Protein AF-A0A7S4MIX3-F1 (afdb_monomer)

InterPro domains:
  IPR000152 EGF-type aspartate/asparagine hydroxylation site [PS00010] (35-46)
  IPR000152 EGF-type aspartate/asparagine hydroxylation site [PS00010] (77-88)
  IPR000742 EGF-like domain [PS01186] (86-99)
  IPR000742 EGF-like domain [PS50026] (14-57)
  IPR000742 EGF-like domain [PS50026] (60-100)
  IPR000742 EGF-like domain [SM00181] (17-59)
  IPR000742 EGF-like domain [SM00181] (63-100)
  IPR001881 EGF-like calcium-binding domain [SM00179] (14-59)
  IPR001881 EGF-like calcium-binding domain [SM00179] (60-100)
  IPR009030 Growth factor receptor cysteine-rich domain superfamily [SSF57184] (1-102)
  IPR018097 EGF-like calcium-binding, conserved site [PS01187] (14-44)
  IPR018097 EGF-like calcium-binding, conserved site [PS01187] (60-86)
  IPR024731 NELL2-like, EGF domain [PF12947] (28-58)
  IPR049883 NOTCH1, EGF-like calcium-binding domain [PF07645] (60-99)
  IPR052235 Nephronectin domain-containing protein [PTHR24050] (1-94)

Secondary structure (DSSP, 8-state):
--TTEEESSSSEEEP-TTTTTTTSPPPSS-TTEEEEEETTEEEEEE-TTTEEESSSSEEE--HHHHT-----TTEEEEEETTEEEEEEPTTEEEETTEEEE-

Mean predicted aligned error: 7.79 Å

Nearest PDB structures (foldseek):
  2bou-assembly1_A  TM=6.342E-01  e=2.593E-06  Homo sapiens
  5uk5-assembly1_A  TM=6.656E-01  e=7.496E-06  Rattus norvegicus
  6pol-assembly3_F  TM=5.067E-01  e=2.918E-06  Homo sapiens
  7q3n-assembly1_U  TM=4.609E-01  e=7.085E-07  Homo sapiens
  6pog-assembly1_B  TM=4.083E-01  e=8.969E-07  Homo sapiens

Radius of gyration: 21.93 Å; Cα contacts (8 Å, |Δi|>4): 197; chains: 1; bounding box: 44×22×64 Å

Organism: NCBI:txid72548

Sequence (102 aa):
CPRGFAGDGVSCADIDECAVVAGGAPYPCDPRATCTNTYGGFNCTCTTEGFTGDGFVCGDVDECALGIDKCDPNARCINKLASYDCACRIGFATVPDTCTFC

Foldseek 3Di:
DPQQWDDDVVDTDGDFLCPPPVVVDPRQFDPQWDWDGDGRGIATGGDPQQWDDRRRDIDGHQCQVVVVDPAEPQWHWAGDGSDIDTHGDPQFDDDPRYTDGD

Structure (mmCIF, N/CA/C/O backbone):
data_AF-A0A7S4MIX3-F1
#
_entry.id   AF-A0A7S4MIX3-F1
#
loop_
_atom_site.group_PDB
_atom_site.id
_atom_site.type_symbol
_atom_site.label_atom_id
_atom_site.label_alt_id
_atom_site.label_comp_id
_atom_site.label_asym_id
_atom_site.label_entity_id
_atom_site.label_seq_id
_atom_site.pdbx_PDB_ins_code
_atom_site.Cartn_x
_atom_site.Cartn_y
_atom_site.Cartn_z
_atom_site.occupancy
_atom_site.B_iso_or_equiv
_atom_site.auth_seq_id
_atom_site.auth_comp_id
_atom_site.auth_asym_id
_atom_site.auth_atom_id
_atom_site.pdbx_PDB_model_num
ATOM 1 N N . CYS A 1 1 ? -17.387 -1.612 27.921 1.00 88.75 1 CYS A N 1
ATOM 2 C CA . CYS A 1 1 ? -17.704 -1.143 26.558 1.00 88.75 1 CYS A CA 1
ATOM 3 C C . CYS A 1 1 ? -17.586 -2.305 25.573 1.00 88.75 1 CYS A C 1
ATOM 5 O O . CYS A 1 1 ? -16.926 -3.281 25.928 1.00 88.75 1 CYS A O 1
ATOM 7 N N . PRO A 1 2 ? -18.243 -2.258 24.396 1.00 89.75 2 PRO A N 1
ATOM 8 C CA . PRO A 1 2 ? -18.020 -3.231 23.323 1.00 89.75 2 PRO A CA 1
ATOM 9 C C . PRO A 1 2 ? -16.546 -3.277 22.894 1.00 89.75 2 PRO A C 1
ATOM 11 O O . PRO A 1 2 ? -15.783 -2.356 23.186 1.00 89.75 2 PRO A O 1
ATOM 14 N N . ARG A 1 3 ? -16.136 -4.342 22.195 1.00 86.56 3 ARG A N 1
ATOM 15 C CA . ARG A 1 3 ? -14.790 -4.414 21.601 1.00 86.56 3 ARG A CA 1
ATOM 16 C C . ARG A 1 3 ? -14.591 -3.233 20.635 1.00 86.56 3 ARG A C 1
ATOM 18 O O . ARG A 1 3 ? -15.525 -2.918 19.908 1.00 86.56 3 ARG A O 1
ATOM 25 N N . GLY A 1 4 ? -13.413 -2.605 20.665 1.00 86.81 4 GLY A N 1
ATOM 26 C CA . GLY A 1 4 ? -13.115 -1.373 19.911 1.00 86.81 4 GLY A CA 1
ATOM 27 C C . GLY A 1 4 ? -13.461 -0.077 20.657 1.00 86.81 4 GLY A C 1
ATOM 28 O O . GLY A 1 4 ? -13.248 1.008 20.141 1.00 86.81 4 GLY A O 1
ATOM 29 N N . PHE A 1 5 ? -13.977 -0.159 21.891 1.00 90.56 5 PHE A N 1
ATOM 30 C CA . PHE A 1 5 ? -14.361 1.015 22.678 1.00 90.56 5 PHE A CA 1
ATOM 31 C C . PHE A 1 5 ? -13.787 0.977 24.098 1.00 90.56 5 PHE A C 1
ATOM 33 O O . PHE A 1 5 ? -13.771 -0.071 24.751 1.00 90.56 5 PHE A O 1
ATOM 40 N N . ALA A 1 6 ? -13.390 2.139 24.617 1.00 90.25 6 ALA A N 1
ATOM 41 C CA . ALA A 1 6 ? -12.898 2.338 25.978 1.00 90.25 6 ALA A CA 1
ATOM 42 C C . ALA A 1 6 ? -13.824 3.275 26.769 1.00 90.25 6 ALA A C 1
ATOM 44 O O . ALA A 1 6 ? -14.405 4.209 26.221 1.00 90.25 6 ALA A O 1
ATOM 45 N N . GLY A 1 7 ? -13.977 3.027 28.070 1.00 90.62 7 GLY A N 1
ATOM 46 C CA . GLY A 1 7 ? -14.833 3.836 28.937 1.00 90.62 7 GLY A CA 1
ATOM 47 C C . GLY A 1 7 ? -15.282 3.106 30.199 1.00 90.62 7 GLY A C 1
ATOM 48 O O . GLY A 1 7 ? -14.829 1.997 30.483 1.00 90.62 7 GLY A O 1
ATOM 49 N N . ASP A 1 8 ? -16.197 3.715 30.947 1.00 91.94 8 ASP A N 1
ATOM 50 C CA . ASP A 1 8 ? -16.682 3.228 32.249 1.00 91.94 8 ASP A CA 1
ATOM 51 C C . ASP A 1 8 ? -17.829 2.202 32.143 1.00 91.94 8 ASP A C 1
ATOM 53 O O . ASP A 1 8 ? -18.343 1.715 33.148 1.00 91.94 8 ASP A O 1
ATOM 57 N N . GLY A 1 9 ? -18.228 1.849 30.918 1.00 88.25 9 GLY A N 1
ATOM 58 C CA . GLY A 1 9 ? -19.342 0.938 30.651 1.00 88.25 9 GLY A CA 1
ATOM 59 C C . GLY A 1 9 ? -20.709 1.620 30.557 1.00 88.25 9 GLY A C 1
ATOM 60 O O . GLY A 1 9 ? -21.661 0.956 30.157 1.00 88.25 9 GLY A O 1
ATOM 61 N N . VAL A 1 10 ? -20.791 2.920 30.845 1.00 90.81 10 VAL A N 1
ATOM 62 C CA . VAL A 1 10 ? -21.973 3.771 30.628 1.00 90.81 10 VAL A CA 1
ATOM 63 C C . VAL A 1 10 ? -21.709 4.751 29.482 1.00 90.81 10 VAL A C 1
ATOM 65 O O . VAL A 1 10 ? -22.540 4.903 28.591 1.00 90.81 10 VAL A O 1
ATOM 68 N N . SER A 1 11 ? -20.524 5.359 29.468 1.00 92.62 11 SER A N 1
ATOM 69 C CA . SER A 1 11 ? -19.992 6.190 28.391 1.00 92.62 11 SER A CA 1
ATOM 70 C C . SER A 1 11 ? -18.816 5.469 27.744 1.00 92.62 11 SER A C 1
ATOM 72 O O . SER A 1 11 ? -17.849 5.113 28.415 1.00 92.62 11 SER A O 1
ATOM 74 N N . CYS A 1 12 ? -18.898 5.246 26.435 1.00 93.44 12 CYS A N 1
ATOM 75 C CA . CYS A 1 12 ? -17.884 4.532 25.669 1.00 93.44 12 CYS A CA 1
ATOM 76 C C . CYS A 1 12 ? -17.406 5.409 24.514 1.00 93.44 12 CYS A C 1
ATOM 78 O O . CYS A 1 12 ? -18.215 5.845 23.696 1.00 93.44 12 CYS A O 1
ATOM 80 N N . ALA A 1 13 ? -16.102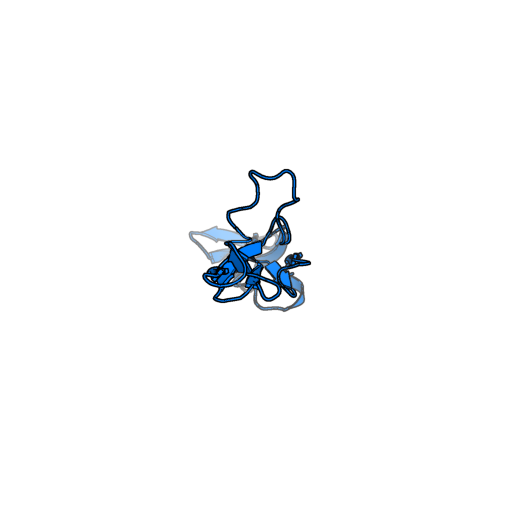 5.656 24.464 1.00 92.00 13 ALA A N 1
ATOM 81 C CA . ALA A 1 13 ? -15.432 6.325 23.363 1.00 92.00 13 ALA A CA 1
ATOM 82 C C . ALA A 1 13 ? -14.742 5.290 22.476 1.00 92.00 13 ALA A C 1
ATOM 84 O O . ALA A 1 13 ? -14.298 4.243 22.953 1.00 92.00 13 ALA A O 1
ATOM 85 N N . ASP A 1 14 ? -14.696 5.588 21.187 1.00 92.94 14 ASP A N 1
ATOM 86 C CA . ASP A 1 14 ? -13.958 4.808 20.205 1.00 92.94 14 ASP A CA 1
ATOM 87 C C . ASP A 1 14 ? -12.467 4.762 20.565 1.00 92.94 14 ASP A C 1
ATOM 89 O O . ASP A 1 14 ? -11.907 5.761 21.030 1.00 92.94 14 ASP A O 1
ATOM 93 N N . ILE A 1 15 ? -11.843 3.596 20.412 1.00 90.00 15 ILE A N 1
ATOM 94 C CA . ILE A 1 15 ? -10.398 3.451 20.580 1.00 90.00 15 ILE A CA 1
ATOM 95 C C . ILE A 1 15 ? -9.763 3.711 19.226 1.00 90.00 15 ILE A C 1
ATOM 97 O O . ILE A 1 15 ? -10.020 2.971 18.294 1.00 90.00 15 ILE A O 1
ATOM 101 N N . ASP A 1 16 ? -8.872 4.694 19.143 1.00 90.75 16 ASP A N 1
ATOM 102 C CA . ASP A 1 16 ? -8.076 4.884 17.934 1.00 90.75 16 ASP A CA 1
ATOM 103 C C . ASP A 1 16 ? -6.926 3.871 17.886 1.00 90.75 16 ASP A C 1
ATOM 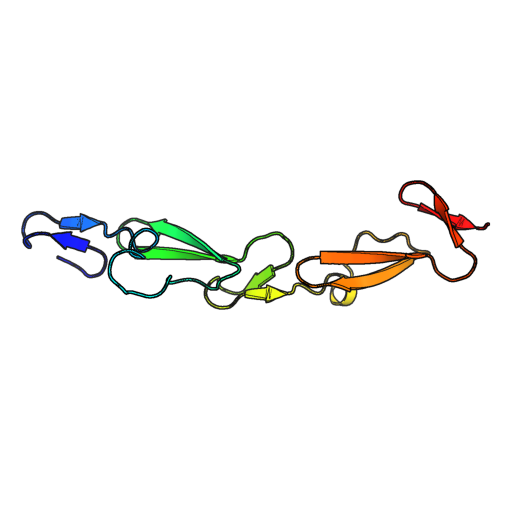105 O O . ASP A 1 16 ? -5.834 4.140 18.398 1.00 90.75 16 ASP A O 1
ATOM 109 N N . GLU A 1 17 ? -7.160 2.698 17.285 1.00 88.75 17 GLU A N 1
ATOM 110 C CA . GLU A 1 17 ? -6.144 1.641 17.185 1.00 88.75 17 GLU A CA 1
ATOM 111 C C . GLU A 1 17 ? -4.903 2.058 16.383 1.00 88.75 17 GLU A C 1
ATOM 113 O O . GLU A 1 17 ? -3.826 1.492 16.589 1.00 88.75 17 GLU A O 1
ATOM 118 N N . CYS A 1 18 ? -5.009 3.080 15.529 1.00 89.19 18 CYS A N 1
ATOM 119 C CA . CYS A 1 18 ? -3.875 3.635 14.795 1.00 89.19 18 CYS A CA 1
ATOM 120 C C . CYS A 1 18 ? -3.000 4.541 15.680 1.00 89.19 18 CYS A C 1
ATOM 122 O O . CYS A 1 18 ? -1.793 4.648 15.450 1.00 89.19 18 CYS A O 1
ATOM 124 N N . ALA A 1 19 ? -3.582 5.168 16.707 1.00 84.62 19 ALA A N 1
ATOM 125 C CA . ALA A 1 19 ? -2.878 5.989 17.691 1.00 84.62 19 ALA A CA 1
ATOM 126 C C . ALA A 1 19 ? -2.362 5.188 18.903 1.00 84.62 19 ALA A C 1
ATOM 128 O O . ALA A 1 19 ? -1.467 5.663 19.614 1.00 84.62 19 ALA A O 1
ATOM 129 N N . VAL A 1 20 ? -2.856 3.961 19.137 1.00 66.62 20 VAL A N 1
ATOM 130 C CA . VAL A 1 20 ? -2.415 3.081 20.246 1.00 66.62 20 VAL A CA 1
ATOM 131 C C . VAL A 1 20 ? -1.049 2.424 19.969 1.00 66.62 20 VAL A C 1
ATOM 133 O O . VAL A 1 20 ? -0.816 1.256 20.257 1.00 66.62 20 VAL A O 1
ATOM 136 N N . VAL A 1 21 ? -0.080 3.198 19.481 1.00 60.62 21 VAL A N 1
ATOM 137 C CA . VAL A 1 21 ? 1.347 2.830 19.536 1.00 60.62 21 VAL A CA 1
ATOM 138 C C . VAL A 1 21 ? 1.912 3.120 20.941 1.00 60.62 21 VAL A C 1
ATOM 140 O O . VAL A 1 21 ? 2.865 2.493 21.400 1.00 60.62 21 VAL A O 1
ATOM 143 N N . ALA A 1 22 ? 1.277 4.038 21.683 1.00 46.47 22 ALA A N 1
ATOM 144 C CA . ALA A 1 22 ? 1.733 4.531 22.985 1.00 46.47 22 ALA A CA 1
ATOM 145 C C . ALA A 1 22 ? 1.514 3.563 24.173 1.00 46.47 22 ALA A C 1
ATOM 147 O O . ALA A 1 22 ? 2.027 3.812 25.262 1.00 46.47 22 ALA A O 1
ATOM 148 N N . GLY A 1 23 ? 0.771 2.465 23.984 1.00 50.59 23 GLY A N 1
ATOM 149 C CA . GLY A 1 23 ? 0.427 1.499 25.042 1.00 50.59 23 GLY A CA 1
ATOM 150 C C . GLY A 1 23 ? 1.274 0.220 25.072 1.00 50.59 23 GLY A C 1
ATOM 151 O O . GLY A 1 23 ? 0.965 -0.683 25.846 1.00 50.59 23 GLY A O 1
ATOM 152 N N . GLY A 1 24 ? 2.300 0.106 24.218 1.00 53.62 24 GLY A N 1
ATOM 153 C CA . GLY A 1 24 ? 3.104 -1.116 24.066 1.00 53.62 24 GLY A CA 1
ATOM 154 C C . GLY A 1 24 ? 2.481 -2.184 23.155 1.00 53.62 24 GLY A C 1
ATOM 155 O O . GLY A 1 24 ? 3.051 -3.264 23.009 1.00 53.62 24 GLY A O 1
ATOM 156 N N . ALA A 1 25 ? 1.337 -1.891 22.530 1.00 62.53 25 ALA A N 1
ATOM 157 C CA . ALA A 1 25 ? 0.782 -2.714 21.464 1.00 62.53 25 ALA A CA 1
ATOM 158 C C . ALA A 1 25 ? 1.537 -2.441 20.145 1.00 62.53 25 ALA A C 1
ATOM 160 O O . ALA A 1 25 ? 1.847 -1.283 19.852 1.00 62.53 25 ALA A O 1
ATOM 161 N N . PRO A 1 26 ? 1.870 -3.480 19.357 1.00 70.81 26 PRO A N 1
ATOM 162 C CA . PRO A 1 26 ? 2.463 -3.290 18.039 1.00 70.81 26 PRO A CA 1
ATOM 163 C C . PRO A 1 26 ? 1.473 -2.589 17.101 1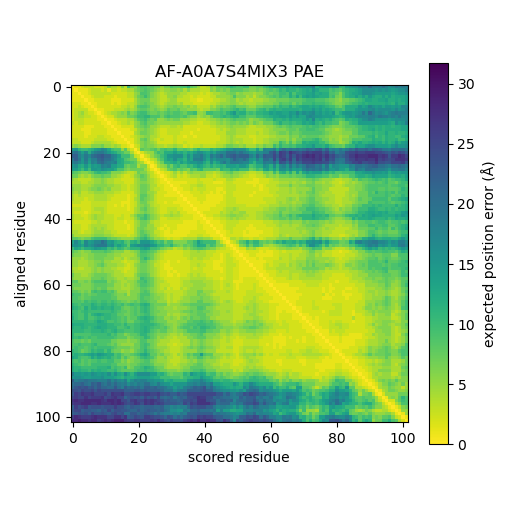.00 70.81 26 PRO A C 1
ATOM 165 O O . PRO A 1 26 ? 0.263 -2.790 17.207 1.00 70.81 26 PRO A O 1
ATOM 168 N N . TYR A 1 27 ? 2.005 -1.781 16.179 1.00 83.31 27 TYR A N 1
ATOM 169 C CA . TYR A 1 27 ? 1.226 -1.166 15.102 1.00 83.31 27 TYR A CA 1
ATOM 170 C C . TYR A 1 27 ? 0.397 -2.241 14.374 1.00 83.31 27 TYR A C 1
ATOM 172 O O . TYR A 1 27 ? 0.948 -3.302 14.067 1.00 83.31 27 TYR A O 1
ATOM 180 N N . PRO A 1 28 ? -0.907 -2.019 14.128 1.00 87.12 28 PRO A N 1
ATOM 181 C CA . PRO A 1 28 ? -1.807 -3.108 13.755 1.00 87.12 28 PRO A CA 1
ATOM 18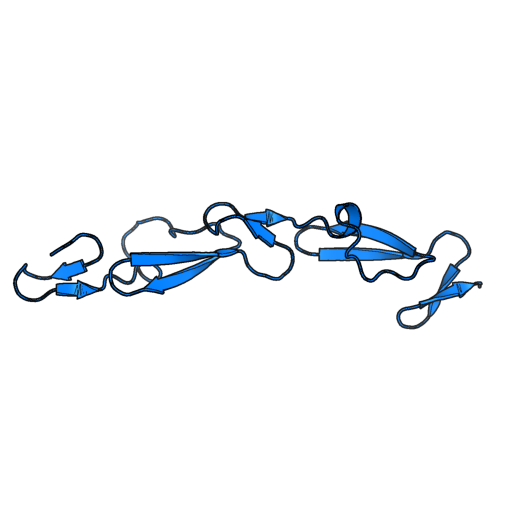2 C C . PRO A 1 28 ? -1.737 -3.527 12.277 1.00 87.12 28 PRO A C 1
ATOM 184 O O . PRO A 1 28 ? -2.294 -4.566 11.930 1.00 87.12 28 PRO A O 1
ATOM 187 N N . CYS A 1 29 ? -1.076 -2.749 11.416 1.00 91.88 29 CYS A N 1
ATOM 188 C CA . CYS A 1 29 ? -0.991 -2.996 9.974 1.00 91.88 29 CYS A CA 1
ATOM 189 C C . CYS A 1 29 ? 0.421 -3.417 9.532 1.00 91.88 29 CYS A C 1
ATOM 191 O O . CYS A 1 29 ? 1.389 -3.272 10.283 1.00 91.88 29 CYS A O 1
ATOM 193 N N . ASP A 1 30 ? 0.548 -3.891 8.287 1.00 92.31 30 ASP A N 1
ATOM 194 C CA . ASP A 1 30 ? 1.855 -4.096 7.648 1.00 92.31 30 ASP A CA 1
ATOM 195 C C . ASP A 1 30 ? 2.670 -2.781 7.667 1.00 92.31 30 ASP A C 1
ATOM 197 O O . ASP A 1 30 ? 2.090 -1.702 7.509 1.00 92.31 30 ASP A O 1
ATOM 201 N N . PRO A 1 31 ? 4.010 -2.817 7.811 1.00 89.50 31 PRO A N 1
ATOM 202 C CA . PRO A 1 31 ? 4.852 -1.620 7.699 1.00 89.50 31 PRO A CA 1
ATOM 203 C C . PRO A 1 31 ? 4.695 -0.838 6.384 1.00 89.50 31 PRO A C 1
ATOM 205 O O . PRO A 1 31 ? 5.072 0.331 6.321 1.00 89.50 31 PRO A O 1
ATOM 208 N N . ARG A 1 32 ? 4.173 -1.478 5.332 1.00 91.00 32 ARG A N 1
ATOM 209 C CA . ARG A 1 32 ? 3.872 -0.897 4.015 1.00 91.00 32 ARG A CA 1
ATOM 210 C C . ARG A 1 32 ? 2.373 -0.650 3.824 1.00 91.00 32 ARG A C 1
ATOM 212 O O . ARG A 1 32 ? 1.859 -0.703 2.707 1.00 91.00 32 ARG A O 1
ATOM 219 N N . ALA A 1 33 ? 1.648 -0.433 4.914 1.00 93.06 33 ALA A N 1
ATOM 220 C CA . ALA A 1 33 ? 0.238 -0.093 4.909 1.00 93.06 33 ALA A CA 1
ATOM 221 C C . ALA A 1 33 ? -0.035 1.156 5.745 1.00 93.06 33 ALA A C 1
ATOM 223 O O . ALA A 1 33 ? 0.691 1.501 6.673 1.00 93.06 33 ALA A O 1
ATOM 224 N N . THR A 1 34 ? -1.129 1.828 5.406 1.00 91.19 34 THR A N 1
ATOM 225 C CA . THR A 1 34 ? -1.692 2.937 6.169 1.00 91.19 34 THR A CA 1
ATOM 226 C C . THR A 1 34 ? -2.857 2.430 7.010 1.00 91.19 34 THR A C 1
ATOM 228 O O . THR A 1 34 ? -3.805 1.852 6.479 1.00 91.19 34 THR A O 1
ATOM 231 N N . CYS A 1 35 ? -2.787 2.663 8.319 1.00 92.75 35 CYS A N 1
ATOM 232 C CA . CYS A 1 35 ? -3.897 2.460 9.248 1.00 92.75 35 CYS A CA 1
ATOM 233 C C . CYS A 1 35 ? -4.870 3.641 9.185 1.00 92.75 35 CYS A C 1
ATOM 235 O O . CYS A 1 35 ? -4.453 4.797 9.264 1.00 92.75 35 CYS A O 1
ATOM 237 N N . THR A 1 36 ? -6.163 3.350 9.080 1.00 93.56 36 THR A N 1
ATOM 238 C CA . THR A 1 36 ? -7.251 4.325 9.194 1.00 93.56 36 THR A CA 1
ATOM 239 C C . THR A 1 36 ? -8.188 3.898 10.312 1.00 93.56 36 THR A C 1
ATOM 241 O O . THR A 1 36 ? -8.790 2.826 10.235 1.00 93.56 36 THR A O 1
ATOM 244 N N . ASN A 1 37 ? -8.325 4.742 11.335 1.00 92.81 37 ASN A N 1
ATOM 245 C CA . ASN A 1 37 ? -9.257 4.487 12.423 1.00 92.81 37 ASN A CA 1
ATOM 246 C C . ASN A 1 37 ? -10.706 4.623 11.937 1.00 92.81 37 ASN A C 1
ATOM 248 O O . ASN A 1 37 ? -11.030 5.504 11.135 1.00 92.81 37 ASN A O 1
ATOM 252 N N . THR A 1 38 ? -11.584 3.762 12.429 1.00 93.75 38 THR A N 1
ATOM 253 C CA . THR A 1 38 ? -13.009 3.743 12.096 1.00 93.75 38 THR A CA 1
ATOM 254 C C . THR A 1 38 ? -13.833 3.594 13.368 1.00 93.75 38 THR A C 1
ATOM 256 O O . THR A 1 38 ? -13.341 3.181 14.403 1.00 93.75 38 THR A O 1
ATOM 259 N N . TYR A 1 39 ? -15.121 3.923 13.324 1.00 93.38 39 TYR A N 1
ATOM 260 C CA . TYR A 1 39 ? -15.943 3.774 14.522 1.00 93.38 39 TYR A CA 1
ATOM 261 C C . TYR A 1 39 ? -16.128 2.290 14.886 1.00 93.38 39 TYR A C 1
ATOM 263 O O . TYR A 1 39 ? -16.825 1.555 14.183 1.00 93.38 39 TYR A O 1
ATOM 271 N N . GLY A 1 40 ? -15.540 1.874 16.005 1.00 89.69 40 GLY A N 1
ATOM 272 C CA . GLY A 1 40 ? -15.556 0.517 16.540 1.00 89.69 40 GLY A CA 1
ATOM 273 C C . GLY A 1 40 ? -14.452 -0.405 16.024 1.00 89.69 40 GLY A C 1
ATOM 274 O O . GLY A 1 40 ? -14.555 -1.618 16.231 1.00 89.69 40 GLY A O 1
ATOM 275 N N . GLY A 1 41 ? -13.430 0.132 15.356 1.00 91.38 41 GLY A N 1
ATOM 276 C CA . GLY A 1 41 ? -12.272 -0.632 14.896 1.00 91.38 41 GLY A CA 1
ATOM 277 C C . GLY A 1 41 ? -11.413 0.144 13.903 1.00 91.38 41 GLY A C 1
ATOM 278 O O . GLY A 1 41 ? -11.515 1.352 13.772 1.00 91.38 41 GLY A O 1
ATOM 279 N N . PHE A 1 42 ? -10.643 -0.546 13.070 1.00 92.56 42 PHE A N 1
ATOM 280 C CA . PHE A 1 42 ? -9.738 0.104 12.121 1.00 92.56 42 PHE A CA 1
ATOM 281 C C . PHE A 1 42 ? -9.672 -0.658 10.802 1.00 92.56 42 PHE A C 1
ATOM 283 O O . PHE A 1 42 ? -10.073 -1.821 10.704 1.00 92.56 42 PHE A O 1
ATOM 290 N N . ASN A 1 43 ? -9.130 0.002 9.783 1.00 93.69 43 ASN A N 1
ATOM 291 C CA . ASN A 1 43 ? -8.814 -0.615 8.506 1.00 93.69 43 ASN A CA 1
ATOM 292 C C . ASN A 1 43 ? -7.350 -0.371 8.133 1.00 93.69 43 ASN A C 1
ATOM 294 O O . ASN A 1 43 ? -6.811 0.707 8.382 1.00 93.69 43 ASN A O 1
ATOM 298 N N . CYS A 1 44 ? -6.731 -1.358 7.496 1.00 94.69 44 CYS A N 1
ATOM 299 C CA . CYS A 1 44 ? -5.381 -1.266 6.959 1.00 94.69 44 CYS A CA 1
ATOM 300 C C . CYS A 1 44 ? -5.448 -1.291 5.435 1.00 94.69 44 CYS A C 1
ATOM 302 O O . CYS A 1 44 ? -6.124 -2.132 4.850 1.00 94.69 44 CYS A O 1
ATOM 304 N N . THR A 1 45 ? -4.722 -0.398 4.773 1.00 94.44 45 THR A N 1
ATOM 305 C CA . THR A 1 45 ? -4.640 -0.373 3.306 1.00 94.44 45 THR A CA 1
ATOM 306 C C . THR A 1 45 ? -3.189 -0.300 2.875 1.00 94.44 45 THR A C 1
ATOM 308 O O . THR A 1 45 ? -2.489 0.620 3.299 1.00 94.44 45 THR A O 1
ATOM 311 N N . CYS A 1 46 ? -2.731 -1.233 2.033 1.00 94.31 46 CYS A N 1
ATOM 3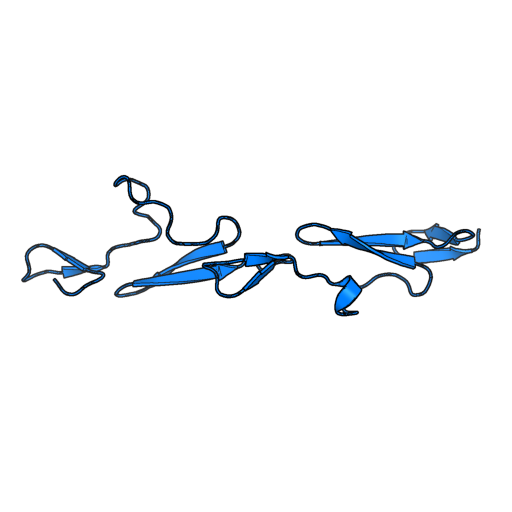12 C CA . CYS A 1 46 ? -1.381 -1.169 1.469 1.00 94.31 46 CYS A CA 1
ATOM 313 C C . CYS A 1 46 ? -1.146 0.181 0.787 1.00 94.31 46 CYS A C 1
ATOM 315 O O . CYS A 1 46 ? -2.045 0.714 0.132 1.00 94.31 46 CYS A O 1
ATOM 317 N N . THR A 1 47 ? 0.052 0.741 0.948 1.00 88.44 47 THR A N 1
ATOM 318 C CA . THR A 1 47 ? 0.432 1.958 0.225 1.00 88.44 47 THR A CA 1
ATOM 319 C C . THR A 1 47 ? 0.309 1.713 -1.274 1.00 88.44 47 THR A C 1
ATOM 321 O O . THR A 1 47 ? 0.895 0.779 -1.810 1.00 88.44 47 THR A O 1
ATOM 324 N N . THR A 1 48 ? -0.460 2.560 -1.954 1.00 76.44 48 THR A N 1
ATOM 325 C CA . THR A 1 48 ? -0.825 2.391 -3.368 1.00 76.44 48 THR A CA 1
ATOM 326 C C . THR A 1 48 ? 0.337 2.589 -4.343 1.00 76.44 48 THR A C 1
ATOM 328 O O . THR A 1 48 ? 0.177 2.339 -5.534 1.00 76.44 48 THR A O 1
ATOM 331 N N . GLU A 1 49 ? 1.500 3.037 -3.869 1.00 74.38 49 GLU A N 1
ATOM 332 C CA . GLU A 1 49 ? 2.721 3.142 -4.673 1.00 74.38 49 GLU A CA 1
ATOM 333 C C . GLU A 1 49 ? 3.414 1.777 -4.761 1.00 74.38 49 GLU A C 1
ATOM 335 O O . GLU A 1 49 ? 4.369 1.507 -4.040 1.00 74.38 49 GLU A O 1
ATOM 340 N N . GLY A 1 50 ? 2.876 0.885 -5.595 1.00 83.19 50 GLY A N 1
ATOM 341 C CA . GLY A 1 50 ? 3.539 -0.376 -5.947 1.00 83.19 50 GLY A CA 1
ATOM 342 C C . GLY A 1 50 ? 3.385 -1.519 -4.939 1.00 83.19 50 GLY A C 1
ATOM 343 O O . GLY A 1 50 ? 4.108 -2.504 -5.037 1.00 83.19 50 GLY A O 1
ATOM 344 N N . PHE A 1 51 ? 2.444 -1.444 -3.987 1.00 91.81 51 PHE A N 1
ATOM 345 C CA . PHE A 1 51 ? 2.109 -2.573 -3.108 1.00 91.81 51 PHE A CA 1
ATOM 346 C C . PHE A 1 51 ? 0.645 -2.999 -3.222 1.00 91.81 51 PHE A C 1
ATOM 348 O O . PHE A 1 51 ? -0.257 -2.189 -3.433 1.00 91.81 51 PHE A O 1
ATOM 355 N N . THR A 1 52 ? 0.404 -4.295 -3.039 1.00 92.56 52 THR A N 1
ATOM 356 C CA . THR A 1 52 ? -0.921 -4.919 -3.051 1.00 92.56 52 THR A CA 1
ATOM 357 C C . THR A 1 52 ? -1.053 -5.939 -1.924 1.00 92.56 52 THR A C 1
ATOM 359 O O . THR A 1 52 ? -0.062 -6.500 -1.452 1.00 92.56 52 THR A O 1
ATOM 362 N N . GLY A 1 53 ? -2.280 -6.178 -1.474 1.00 92.69 53 GLY A N 1
ATOM 363 C CA . GLY A 1 53 ? -2.567 -7.073 -0.359 1.00 92.69 53 GLY A CA 1
ATOM 364 C C . GLY A 1 53 ? -3.801 -6.647 0.425 1.00 92.69 53 GLY A C 1
ATOM 365 O O . GLY A 1 53 ? -4.605 -5.842 -0.044 1.00 92.69 53 GLY A O 1
ATOM 366 N N . ASP A 1 54 ? -3.943 -7.192 1.629 1.00 92.69 54 ASP A N 1
ATOM 367 C CA . ASP A 1 54 ? -5.074 -6.934 2.530 1.00 92.69 54 ASP A CA 1
ATOM 368 C C . ASP A 1 54 ? -4.798 -5.818 3.557 1.00 92.69 54 ASP A C 1
ATOM 370 O O . ASP A 1 54 ? -5.631 -5.552 4.419 1.00 92.69 54 ASP A O 1
ATOM 374 N N . GLY A 1 55 ? -3.628 -5.172 3.486 1.00 92.19 55 GLY A N 1
ATOM 375 C CA . GLY A 1 55 ? -3.187 -4.140 4.430 1.00 92.19 55 GLY A CA 1
ATOM 376 C C . GLY A 1 55 ? -2.537 -4.681 5.709 1.00 92.19 55 GLY A C 1
ATOM 377 O O . GLY A 1 55 ? -1.807 -3.947 6.376 1.00 92.19 55 GLY A O 1
ATOM 378 N N . PHE A 1 56 ? -2.741 -5.957 6.036 1.00 90.81 56 PHE A N 1
ATOM 379 C CA . PHE A 1 56 ? -2.027 -6.663 7.106 1.00 90.81 56 PHE A CA 1
ATOM 380 C C . PHE A 1 56 ? -0.793 -7.392 6.576 1.00 90.81 56 PHE A C 1
ATOM 382 O O . PHE A 1 56 ? 0.176 -7.588 7.308 1.00 90.81 56 PHE A O 1
ATOM 389 N N . VAL A 1 57 ? -0.829 -7.757 5.297 1.00 92.44 57 VAL 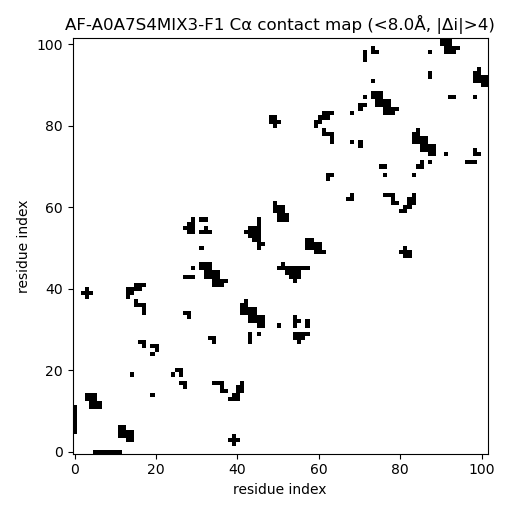A N 1
ATOM 390 C CA . VAL A 1 57 ? 0.288 -8.261 4.512 1.00 92.44 57 VAL A CA 1
ATOM 391 C C . VAL A 1 57 ? 0.305 -7.511 3.187 1.00 92.44 57 VAL A C 1
ATOM 393 O O . VAL A 1 57 ? -0.626 -7.625 2.388 1.00 92.44 57 VAL A O 1
ATOM 396 N N . CYS A 1 58 ? 1.375 -6.758 2.942 1.00 94.50 58 CYS A N 1
ATOM 397 C CA . CYS A 1 58 ? 1.558 -6.004 1.704 1.00 94.50 58 CYS A CA 1
ATOM 398 C C . CYS A 1 58 ? 2.763 -6.524 0.919 1.00 94.50 58 CYS A C 1
ATOM 400 O O . CYS A 1 58 ? 3.914 -6.453 1.367 1.00 94.50 58 CYS A O 1
ATOM 402 N N . GLY A 1 59 ? 2.472 -7.054 -0.267 1.00 93.38 59 GLY A N 1
ATOM 403 C CA . GLY A 1 59 ? 3.440 -7.545 -1.238 1.00 93.38 59 GLY A CA 1
ATOM 404 C C . GLY A 1 59 ? 3.691 -6.532 -2.347 1.00 93.38 59 GLY A C 1
ATOM 405 O O . GLY A 1 59 ? 2.826 -5.724 -2.673 1.00 93.38 59 GLY A O 1
ATOM 406 N N . ASP A 1 60 ? 4.896 -6.579 -2.901 1.00 94.25 60 ASP A N 1
ATOM 407 C CA . ASP A 1 60 ? 5.293 -5.801 -4.073 1.00 94.25 60 ASP A CA 1
ATOM 408 C C . ASP A 1 60 ? 4.409 -6.138 -5.284 1.00 94.25 60 ASP A C 1
ATOM 410 O O . ASP A 1 60 ? 4.086 -7.309 -5.516 1.00 94.25 60 ASP A O 1
ATOM 414 N N . VAL A 1 61 ? 4.001 -5.123 -6.039 1.00 93.88 61 VAL A N 1
ATOM 415 C CA . VAL A 1 61 ? 3.328 -5.294 -7.326 1.00 93.88 61 VAL A CA 1
ATOM 416 C C . VAL A 1 61 ? 4.404 -5.391 -8.389 1.00 93.88 61 VAL A C 1
ATOM 418 O O . VAL A 1 61 ? 5.060 -4.408 -8.673 1.00 93.88 61 VAL A O 1
ATOM 421 N N . ASP A 1 62 ? 4.548 -6.555 -9.016 1.00 94.31 62 ASP A N 1
ATOM 422 C CA . ASP A 1 62 ? 5.463 -6.697 -10.147 1.00 94.31 62 ASP A CA 1
ATOM 423 C C . ASP A 1 62 ? 4.792 -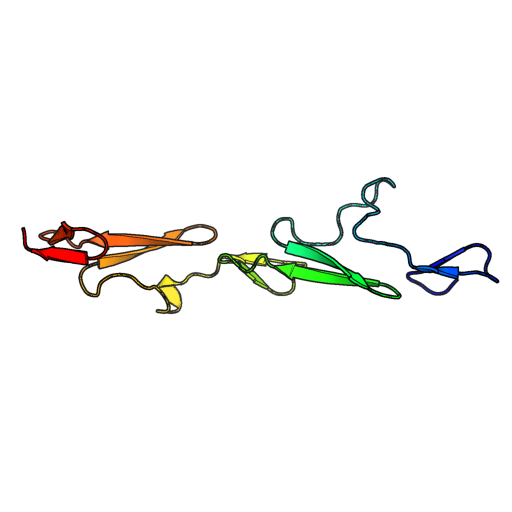6.174 -11.428 1.00 94.31 62 ASP A C 1
ATOM 425 O O . ASP A 1 62 ? 4.070 -6.906 -12.119 1.00 94.31 62 ASP A O 1
ATOM 429 N N . GLU A 1 63 ? 4.987 -4.889 -11.742 1.00 93.75 63 GLU A N 1
ATOM 430 C CA . GLU A 1 63 ? 4.373 -4.269 -12.921 1.00 93.75 63 GLU A CA 1
ATOM 431 C C . GLU A 1 63 ? 4.862 -4.897 -14.231 1.00 93.75 63 GLU A C 1
ATOM 433 O O . GLU A 1 63 ? 4.100 -4.960 -15.201 1.00 93.75 63 GLU A O 1
ATOM 438 N N . CYS A 1 64 ? 6.096 -5.416 -14.243 1.00 94.12 64 CYS A N 1
ATOM 439 C CA . CYS A 1 64 ? 6.685 -6.094 -15.393 1.00 94.12 64 CYS A CA 1
ATOM 440 C C . CYS A 1 64 ? 6.021 -7.455 -15.651 1.00 94.12 64 CYS A C 1
ATOM 442 O O . CYS A 1 64 ? 5.762 -7.813 -16.800 1.00 94.12 64 CYS A O 1
ATOM 444 N N . ALA A 1 65 ? 5.738 -8.229 -14.598 1.00 94.44 65 ALA A N 1
ATOM 445 C CA . ALA A 1 65 ? 5.056 -9.518 -14.708 1.00 94.44 65 ALA A CA 1
ATOM 446 C C . ALA A 1 65 ? 3.578 -9.359 -15.089 1.00 94.44 65 ALA A C 1
ATOM 448 O O . ALA A 1 65 ? 3.019 -10.209 -15.785 1.00 94.44 65 ALA A O 1
ATOM 449 N N . LEU A 1 66 ? 2.951 -8.265 -14.649 1.00 92.00 66 LEU A N 1
ATOM 450 C CA . LEU A 1 66 ? 1.572 -7.922 -14.993 1.00 92.00 66 LEU A CA 1
ATOM 451 C C . LEU A 1 66 ? 1.441 -7.243 -16.365 1.00 92.00 66 LEU A C 1
ATOM 453 O O . LEU A 1 66 ? 0.329 -7.156 -16.885 1.00 92.00 66 LEU A O 1
ATOM 457 N N . GLY A 1 67 ? 2.545 -6.772 -16.955 1.00 90.38 67 GLY A N 1
ATOM 458 C CA . GLY A 1 67 ? 2.546 -6.052 -18.231 1.00 90.38 67 GLY A CA 1
ATOM 459 C C . GLY A 1 67 ? 1.797 -4.719 -18.168 1.00 90.38 67 GLY A C 1
ATOM 460 O O . GLY A 1 67 ? 1.183 -4.307 -19.152 1.00 90.38 67 GLY A O 1
ATOM 461 N N . ILE A 1 68 ? 1.790 -4.084 -16.993 1.00 91.12 68 ILE A N 1
ATOM 462 C CA . ILE A 1 68 ? 1.181 -2.765 -16.752 1.00 91.12 68 ILE A CA 1
ATOM 463 C C . ILE A 1 68 ? 2.236 -1.657 -16.642 1.00 91.12 68 ILE A C 1
ATOM 465 O O . ILE A 1 68 ? 1.899 -0.507 -16.346 1.00 91.12 68 ILE A O 1
ATOM 469 N N . ASP A 1 69 ? 3.505 -2.004 -16.858 1.00 90.44 69 ASP A N 1
ATOM 470 C CA . ASP A 1 69 ? 4.596 -1.050 -16.941 1.00 90.44 69 ASP A CA 1
ATOM 471 C C . ASP A 1 69 ? 4.365 -0.038 -18.074 1.00 90.44 69 ASP A C 1
ATOM 473 O O . ASP A 1 69 ? 3.692 -0.302 -19.071 1.00 90.44 69 ASP A O 1
ATOM 477 N N . LYS A 1 70 ? 4.908 1.167 -17.901 1.00 90.69 70 LYS A N 1
ATOM 478 C CA . LYS A 1 70 ? 4.825 2.254 -18.886 1.00 90.69 70 LYS A CA 1
ATOM 479 C C . LYS A 1 70 ? 6.141 2.432 -19.634 1.00 90.69 70 LYS A C 1
ATOM 481 O O . LYS A 1 70 ? 6.441 3.540 -20.079 1.00 90.69 70 LYS A O 1
ATOM 486 N N . CYS A 1 71 ? 6.954 1.381 -19.726 1.00 90.19 71 CYS A N 1
ATOM 487 C CA . CYS A 1 71 ? 8.214 1.468 -20.437 1.00 90.19 71 CYS A CA 1
ATOM 488 C C . CYS A 1 71 ? 7.996 1.670 -21.939 1.00 90.19 71 CYS A C 1
ATOM 490 O O . CYS A 1 71 ? 7.000 1.238 -22.520 1.00 90.19 71 CYS A O 1
ATOM 492 N N . ASP A 1 72 ? 8.967 2.318 -22.583 1.00 89.62 72 ASP A N 1
ATOM 493 C CA . ASP A 1 72 ? 9.027 2.388 -24.042 1.00 89.62 72 ASP A CA 1
ATOM 494 C C . ASP A 1 72 ? 9.007 0.959 -24.631 1.00 89.62 72 ASP A C 1
ATOM 496 O O . ASP A 1 72 ? 9.669 0.071 -24.081 1.00 89.62 72 ASP A O 1
ATOM 500 N N . PRO A 1 73 ? 8.322 0.702 -25.762 1.00 88.38 73 PRO A N 1
ATOM 501 C CA . PRO A 1 73 ? 8.349 -0.604 -26.429 1.00 88.38 73 PRO A CA 1
ATOM 502 C C . PRO A 1 73 ? 9.764 -1.140 -26.729 1.00 88.38 73 PRO A C 1
ATOM 504 O O . PRO A 1 73 ? 9.967 -2.354 -26.836 1.00 88.38 73 PRO A O 1
ATOM 507 N N . ASN A 1 74 ? 10.754 -0.250 -26.856 1.00 88.06 74 ASN A N 1
ATOM 508 C CA . ASN A 1 74 ? 12.166 -0.570 -27.073 1.00 88.06 74 ASN A CA 1
ATOM 509 C C . ASN A 1 74 ? 12.995 -0.632 -25.778 1.00 88.06 74 ASN A C 1
ATOM 511 O O . ASN A 1 74 ? 14.219 -0.791 -25.830 1.00 88.06 74 ASN A O 1
ATOM 515 N N . ALA A 1 75 ? 12.361 -0.543 -24.614 1.00 90.00 75 ALA A N 1
ATOM 516 C CA . ALA A 1 75 ? 12.977 -0.776 -23.317 1.00 90.00 75 ALA A CA 1
ATOM 517 C C . ALA A 1 75 ? 12.696 -2.200 -22.805 1.00 90.00 75 ALA A C 1
ATOM 519 O O . ALA A 1 75 ? 11.920 -2.972 -23.378 1.00 90.00 75 ALA A O 1
ATOM 520 N N . ARG A 1 76 ? 13.400 -2.586 -21.739 1.00 91.75 76 ARG A N 1
ATOM 521 C CA . ARG A 1 76 ? 13.028 -3.697 -20.858 1.00 91.75 76 ARG A CA 1
ATOM 522 C C . ARG A 1 76 ? 12.552 -3.123 -19.528 1.00 91.75 76 ARG A C 1
ATOM 524 O O . ARG A 1 76 ? 13.204 -2.221 -18.998 1.00 91.75 76 ARG A O 1
ATOM 531 N N . CYS A 1 77 ? 11.478 -3.692 -19.000 1.00 94.06 77 CYS A N 1
ATOM 532 C CA . CYS A 1 77 ? 11.033 -3.448 -17.637 1.00 94.06 77 CYS A CA 1
ATOM 533 C C . CYS A 1 77 ? 11.915 -4.230 -16.652 1.00 94.06 77 CYS A C 1
ATOM 535 O O . CYS A 1 77 ? 12.325 -5.363 -16.931 1.00 94.06 77 CYS A O 1
ATOM 537 N N . ILE A 1 78 ? 12.249 -3.610 -15.524 1.00 93.94 78 ILE A N 1
ATOM 538 C CA . ILE A 1 78 ? 13.001 -4.204 -14.419 1.00 93.94 78 ILE A CA 1
ATOM 539 C C . ILE A 1 78 ? 12.209 -3.933 -13.143 1.00 93.94 78 ILE A C 1
ATOM 541 O O . ILE A 1 78 ? 12.157 -2.786 -12.700 1.00 93.94 78 ILE A O 1
ATOM 545 N N . ASN A 1 79 ? 11.622 -4.979 -12.556 1.00 93.06 79 ASN A N 1
ATOM 546 C CA . ASN A 1 79 ? 10.838 -4.832 -11.335 1.00 93.06 79 ASN A CA 1
ATOM 547 C C . ASN A 1 79 ? 11.728 -4.375 -10.169 1.00 93.06 79 ASN A C 1
ATOM 549 O O . ASN A 1 79 ? 12.876 -4.820 -10.031 1.00 93.06 79 ASN A O 1
ATOM 553 N N . LYS A 1 80 ? 11.199 -3.492 -9.330 1.00 92.69 80 LYS A N 1
ATOM 554 C CA . LYS A 1 80 ? 11.838 -2.978 -8.123 1.00 92.69 80 LYS A CA 1
ATOM 555 C C . LYS A 1 80 ? 10.832 -2.978 -6.983 1.00 92.69 80 LYS A C 1
ATOM 557 O O . LYS A 1 80 ? 9.633 -2.943 -7.175 1.00 92.69 80 LYS A O 1
ATOM 562 N N . LEU A 1 81 ? 11.342 -2.941 -5.758 1.00 90.00 81 LEU A N 1
ATOM 563 C CA . LEU A 1 81 ? 10.459 -2.772 -4.615 1.00 90.00 81 LEU A CA 1
ATOM 564 C C . LEU A 1 81 ? 9.696 -1.439 -4.737 1.00 90.00 81 LEU A C 1
ATOM 566 O O . LEU A 1 81 ? 10.340 -0.389 -4.815 1.00 90.00 81 LEU A O 1
ATOM 570 N N . ALA A 1 82 ? 8.365 -1.501 -4.687 1.00 87.81 82 ALA A N 1
ATOM 571 C CA . ALA A 1 82 ? 7.423 -0.390 -4.814 1.00 87.81 82 ALA A CA 1
ATOM 572 C C . ALA A 1 82 ? 7.349 0.275 -6.207 1.00 87.81 82 ALA A C 1
ATOM 574 O O . ALA A 1 82 ? 6.736 1.339 -6.327 1.00 87.81 82 ALA A O 1
ATOM 575 N N . SER A 1 83 ? 8.036 -0.243 -7.235 1.00 91.50 83 SER A N 1
ATOM 576 C CA . SER A 1 83 ? 8.158 0.445 -8.531 1.00 91.50 83 SER A CA 1
ATOM 577 C C . SER A 1 83 ? 8.8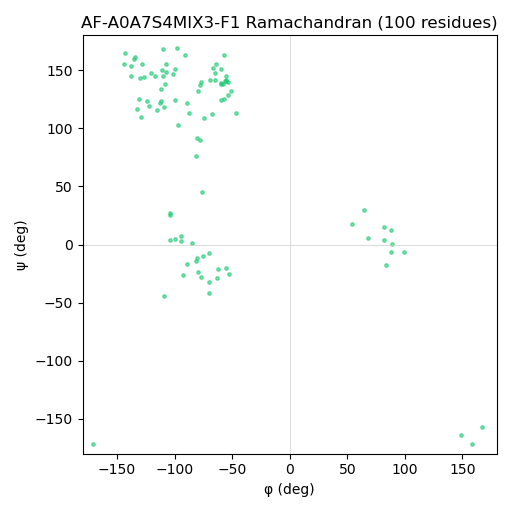06 -0.423 -9.620 1.00 91.50 83 SER A C 1
ATOM 579 O O . SER A 1 83 ? 9.166 -1.568 -9.411 1.00 91.50 83 SER A O 1
ATOM 581 N N . TYR A 1 84 ? 9.113 0.169 -10.771 1.00 92.12 84 TYR A N 1
ATOM 582 C CA . TYR A 1 84 ? 9.886 -0.469 -11.830 1.00 92.12 84 TYR A CA 1
ATOM 583 C C . TYR A 1 84 ? 10.792 0.540 -12.539 1.00 92.12 84 TYR A C 1
ATOM 585 O O . TYR A 1 84 ? 10.529 1.741 -12.573 1.00 92.12 84 TYR A O 1
ATOM 593 N N . ASP A 1 85 ? 11.868 0.033 -13.136 1.00 91.19 85 ASP A N 1
ATOM 594 C CA . ASP A 1 85 ? 12.756 0.791 -14.016 1.00 91.19 85 ASP A CA 1
ATOM 595 C C . ASP A 1 85 ? 12.576 0.369 -15.474 1.00 91.19 85 ASP A C 1
ATOM 597 O O . ASP A 1 85 ? 12.389 -0.810 -15.785 1.00 91.19 85 ASP A O 1
ATOM 601 N N . CYS A 1 86 ? 12.776 1.323 -16.381 1.00 91.31 86 CYS A N 1
ATOM 602 C CA . CYS A 1 86 ? 12.838 1.077 -17.815 1.00 91.31 86 CYS A CA 1
ATOM 603 C C . CYS A 1 86 ? 14.270 1.267 -18.315 1.00 91.31 86 CYS A C 1
ATOM 605 O O . CYS A 1 86 ? 14.827 2.361 -18.237 1.00 91.31 86 CYS A O 1
ATOM 607 N N . ALA A 1 87 ? 14.871 0.210 -18.859 1.00 89.69 87 ALA A N 1
ATOM 608 C CA . ALA A 1 87 ? 16.202 0.278 -19.456 1.00 89.69 87 ALA A CA 1
ATOM 609 C C . ALA A 1 87 ? 16.120 0.055 -20.967 1.00 89.69 87 ALA A C 1
ATOM 611 O O . ALA A 1 87 ? 15.656 -0.999 -21.406 1.00 89.69 87 ALA A O 1
ATOM 612 N N . CYS A 1 88 ? 16.596 1.016 -21.766 1.00 88.06 88 CYS A N 1
ATOM 613 C CA . CYS A 1 88 ? 16.649 0.865 -23.219 1.00 88.06 88 CYS A CA 1
ATOM 614 C C . CYS A 1 88 ? 17.433 -0.393 -23.614 1.00 88.06 88 CYS A C 1
ATOM 616 O O . CYS A 1 88 ? 18.456 -0.739 -23.011 1.00 88.06 88 CYS A O 1
ATOM 618 N N . ARG A 1 89 ? 16.944 -1.098 -24.637 1.00 85.69 89 ARG A N 1
ATOM 619 C CA . ARG A 1 89 ? 17.666 -2.238 -25.208 1.00 85.69 89 ARG A CA 1
ATOM 620 C C . ARG A 1 89 ? 18.983 -1.764 -25.831 1.00 85.69 89 ARG A C 1
ATOM 622 O O . ARG A 1 89 ? 19.128 -0.610 -26.224 1.00 85.69 89 ARG A O 1
ATOM 629 N N . ILE A 1 90 ? 19.951 -2.676 -25.928 1.00 82.50 90 ILE A N 1
ATOM 630 C CA . ILE A 1 90 ? 21.260 -2.393 -26.537 1.00 82.50 90 ILE A CA 1
ATOM 631 C C . ILE A 1 90 ? 21.051 -1.819 -27.949 1.00 82.50 90 ILE A C 1
ATOM 633 O O . ILE A 1 90 ? 20.333 -2.415 -28.748 1.00 82.50 90 ILE A O 1
ATOM 637 N N . GLY A 1 91 ? 21.685 -0.679 -28.242 1.00 77.50 91 GLY A N 1
ATOM 638 C CA . GLY A 1 91 ? 21.550 0.045 -29.516 1.00 77.50 91 GLY A CA 1
ATOM 639 C C . GLY A 1 91 ? 20.591 1.241 -29.481 1.00 77.50 91 GLY A C 1
ATOM 640 O O . GLY A 1 91 ? 20.545 2.000 -30.446 1.00 77.50 91 GLY A O 1
ATOM 641 N N . PHE A 1 92 ? 19.874 1.438 -28.373 1.00 76.94 92 PHE A N 1
ATOM 642 C CA . PHE A 1 92 ? 19.014 2.596 -28.137 1.00 76.94 92 PHE A CA 1
ATOM 643 C C . PHE A 1 92 ? 19.609 3.495 -27.044 1.00 76.94 92 PHE A C 1
ATOM 645 O O . PHE A 1 92 ? 20.191 3.000 -26.076 1.00 76.94 92 PHE A O 1
ATOM 652 N N . ALA A 1 93 ? 19.436 4.807 -27.181 1.00 74.75 93 ALA A N 1
ATOM 653 C CA . ALA A 1 93 ? 19.776 5.802 -26.172 1.00 74.75 93 ALA A CA 1
ATOM 654 C C . ALA A 1 93 ? 18.518 6.445 -25.584 1.00 74.75 93 ALA A C 1
ATOM 656 O O . ALA A 1 93 ? 17.495 6.588 -26.254 1.00 74.75 93 ALA A O 1
ATOM 657 N N . THR A 1 94 ? 18.630 6.855 -24.322 1.00 67.62 94 THR A N 1
ATOM 658 C CA . THR A 1 94 ? 17.611 7.645 -23.633 1.00 67.62 94 THR A CA 1
ATOM 659 C C . THR A 1 94 ? 17.644 9.082 -24.149 1.00 67.62 94 THR A C 1
ATOM 661 O O . THR A 1 94 ? 18.563 9.843 -23.835 1.00 67.62 94 THR A O 1
ATOM 664 N N . VAL A 1 95 ? 16.630 9.461 -24.912 1.00 68.69 95 VAL A N 1
ATOM 665 C CA . VAL A 1 95 ? 16.148 10.850 -24.996 1.00 68.69 95 VAL A CA 1
ATOM 666 C C . VAL A 1 95 ? 15.050 11.004 -23.931 1.00 68.69 95 VAL A C 1
ATOM 668 O O . VAL A 1 95 ? 14.594 9.979 -23.426 1.00 68.69 95 VAL A O 1
ATOM 671 N N . PRO A 1 96 ? 14.642 12.221 -23.515 1.00 67.62 96 PRO A N 1
ATOM 672 C CA . PRO A 1 96 ? 13.651 12.388 -22.448 1.00 67.62 96 PRO A CA 1
ATOM 673 C C . PRO A 1 96 ? 12.440 11.460 -22.657 1.00 67.62 96 PRO A C 1
ATOM 675 O O . PRO A 1 96 ? 11.739 11.572 -23.663 1.00 67.62 96 PRO A O 1
ATOM 678 N N . ASP A 1 97 ? 12.294 10.497 -21.744 1.00 63.09 97 ASP A N 1
ATOM 679 C CA . ASP A 1 97 ? 11.267 9.448 -21.666 1.00 63.09 97 ASP A CA 1
ATOM 680 C C . ASP A 1 97 ? 11.062 8.546 -22.903 1.00 63.09 97 ASP A C 1
ATOM 682 O O . ASP A 1 97 ? 10.042 7.868 -23.006 1.00 63.09 97 ASP A O 1
ATOM 686 N N . THR A 1 98 ? 12.020 8.485 -23.836 1.00 71.69 98 THR A N 1
ATOM 687 C CA . THR A 1 98 ? 11.929 7.629 -25.036 1.00 71.69 98 THR A CA 1
ATOM 688 C C . THR A 1 98 ? 13.249 6.933 -25.356 1.00 71.69 98 THR A C 1
ATOM 690 O O . THR A 1 98 ? 14.337 7.487 -25.179 1.00 71.69 98 THR A O 1
ATOM 693 N N . CYS A 1 99 ? 13.155 5.701 -25.855 1.00 77.81 99 CYS A N 1
ATOM 694 C CA . CYS A 1 99 ? 14.305 4.955 -26.355 1.00 77.81 99 CYS A CA 1
ATOM 695 C C . CYS A 1 99 ? 14.368 5.103 -27.877 1.00 77.81 99 CYS A C 1
ATOM 697 O O . CYS A 1 99 ? 13.630 4.433 -28.601 1.00 77.81 99 CYS A O 1
ATOM 699 N N . THR A 1 100 ? 15.269 5.947 -28.385 1.00 72.81 100 THR A N 1
ATOM 700 C CA . THR A 1 100 ? 15.521 6.072 -29.833 1.00 72.81 100 THR A CA 1
ATOM 701 C C . THR A 1 100 ? 16.862 5.459 -30.208 1.00 72.81 100 THR A C 1
ATOM 703 O O . THR A 1 100 ? 17.763 5.360 -29.379 1.00 72.81 100 THR A O 1
ATOM 706 N N . PH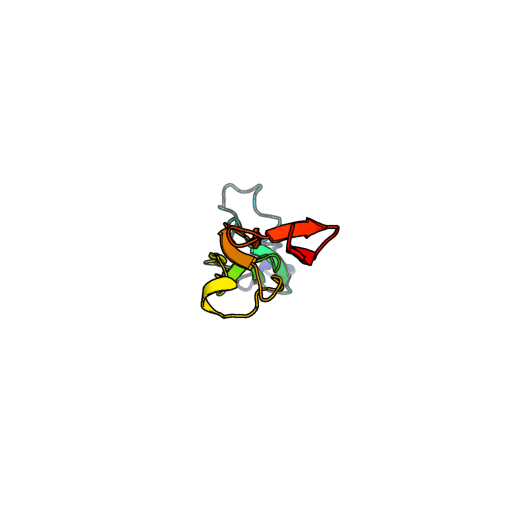E A 1 101 ? 17.011 5.042 -31.466 1.00 63.66 101 PHE A N 1
ATOM 707 C CA . PHE A 1 101 ? 18.308 4.616 -31.995 1.00 63.66 101 PHE A CA 1
ATOM 708 C C . PHE A 1 101 ? 19.358 5.725 -31.822 1.00 63.66 101 PHE A C 1
ATOM 710 O O . PHE A 1 101 ? 19.033 6.905 -31.983 1.00 63.66 101 PHE A O 1
ATOM 717 N N . CYS A 1 102 ? 20.586 5.329 -31.475 1.00 54.84 102 CYS A N 1
ATOM 718 C CA . CYS A 1 102 ? 21.762 6.201 -31.546 1.00 54.84 102 CYS A CA 1
ATOM 719 C C . CYS A 1 102 ? 22.095 6.592 -32.988 1.00 54.84 102 CYS A C 1
ATOM 721 O O . CYS A 1 102 ? 22.003 5.708 -33.871 1.00 54.84 102 CYS A O 1
#

Solvent-accessible surface area (backbone atoms only — not comparable to full-atom values): 5914 Å² total; per-residue (Å²): 78,61,83,39,36,48,60,84,62,84,56,66,44,68,41,53,61,67,68,42,54,83,75,77,45,75,73,81,41,21,96,58,27,48,65,43,64,44,94,52,35,67,48,39,40,28,40,79,66,27,34,42,65,72,2,61,52,53,41,70,42,53,37,54,83,69,68,71,57,86,53,44,92,55,33,42,70,42,69,42,90,44,38,68,45,66,44,54,38,94,73,38,39,85,48,96,95,39,51,41,76,113

pLDDT: mean 85.98, std 10.94, range [46.47, 94.69]